Protein AF-A0A9E4XLC4-F1 (afdb_monomer_lite)

Foldseek 3Di:
DAQFDDDPDQDADPDPSQQGHAGPVLVVLLVVLVVVFPPVPPDDDARRGAPEPNHPDDRVVVCVRRVRDHDDHHD

Sequence (75 aa):
LRISSCGREDRAGPGRAQSIWVSYRDLQQLTIKCIEAPAEVKFDIFWAVSNNKLSYRDNTHAKEVLGYAPQDGVR

Secondary structure (DSSP, 8-state):
-EE-B--SSSSPPSGGGGGSB--HHHHHHHHHHHHS--TT-SS---EE----TT--S--HHHHHHH---------

Radius of gyration: 12.03 Å; chains: 1; bounding box: 30×21×33 Å

pLDDT: mean 95.64, std 2.34, range [83.62, 98.38]

Structure (mmCIF, N/CA/C/O backbone):
data_AF-A0A9E4XLC4-F1
#
_entry.id   AF-A0A9E4XLC4-F1
#
loop_
_atom_site.group_PDB
_atom_site.id
_atom_site.type_symbol
_atom_site.label_atom_id
_atom_site.label_alt_id
_atom_site.label_comp_id
_atom_site.label_asym_id
_atom_site.label_entity_id
_atom_site.label_seq_id
_atom_site.pdbx_PDB_ins_code
_atom_site.Cartn_x
_atom_site.Cartn_y
_atom_site.Cartn_z
_atom_site.occupancy
_atom_site.B_iso_or_equiv
_atom_site.auth_seq_id
_atom_site.auth_comp_id
_atom_site.auth_asym_id
_atom_site.auth_atom_id
_atom_site.pdbx_PDB_model_num
ATOM 1 N N . LEU A 1 1 ? -9.938 1.432 0.349 1.00 93.50 1 LEU A N 1
ATOM 2 C CA . LEU A 1 1 ? -8.613 1.232 -0.291 1.00 93.50 1 LEU A CA 1
ATOM 3 C C . LEU A 1 1 ? -8.585 1.881 -1.664 1.00 93.50 1 LEU A C 1
ATOM 5 O O . LEU A 1 1 ? -9.453 1.589 -2.477 1.00 93.50 1 LEU A O 1
ATOM 9 N N . ARG A 1 2 ? -7.596 2.734 -1.945 1.00 96.19 2 ARG A N 1
ATOM 10 C CA . ARG A 1 2 ? -7.380 3.308 -3.278 1.00 96.19 2 ARG A CA 1
ATOM 11 C C . ARG A 1 2 ? -6.222 2.586 -3.958 1.00 96.19 2 ARG A C 1
ATOM 13 O O . ARG A 1 2 ? -5.059 2.969 -3.810 1.00 96.19 2 ARG A O 1
ATOM 20 N N . ILE A 1 3 ? -6.563 1.503 -4.654 1.00 95.75 3 ILE A N 1
ATOM 21 C CA . ILE A 1 3 ? -5.596 0.615 -5.304 1.00 95.75 3 ILE A CA 1
ATOM 22 C C . ILE A 1 3 ? -4.923 1.341 -6.470 1.00 95.75 3 ILE A C 1
ATOM 24 O O . ILE A 1 3 ? -5.572 2.039 -7.248 1.00 95.75 3 ILE A O 1
ATOM 28 N N . SER A 1 4 ? -3.598 1.222 -6.536 1.00 93.62 4 SER A N 1
ATOM 29 C CA . SER A 1 4 ? -2.774 1.817 -7.584 1.00 93.62 4 SER A CA 1
ATOM 30 C C . SER A 1 4 ? -2.654 0.867 -8.783 1.00 93.62 4 SER A C 1
ATOM 32 O O . SER A 1 4 ? -3.665 0.497 -9.367 1.00 93.62 4 SER A O 1
ATOM 34 N N . SER A 1 5 ? -1.442 0.469 -9.173 1.00 95.44 5 SER A N 1
ATOM 35 C CA . SER A 1 5 ? -1.201 -0.518 -10.223 1.00 95.44 5 SER A CA 1
ATOM 36 C C . SER A 1 5 ? -0.898 -1.879 -9.605 1.00 95.44 5 SER A C 1
ATOM 38 O O . SER A 1 5 ? 0.211 -2.103 -9.125 1.00 95.44 5 SER A O 1
ATOM 40 N N . CYS A 1 6 ? -1.876 -2.781 -9.665 1.00 96.06 6 CYS A N 1
ATOM 41 C CA . CYS A 1 6 ? -1.744 -4.195 -9.323 1.00 96.06 6 CYS A CA 1
ATOM 42 C C . CYS A 1 6 ? -2.176 -5.012 -10.550 1.00 96.06 6 CYS A C 1
ATOM 44 O O . CYS A 1 6 ? -3.343 -4.972 -10.940 1.00 96.06 6 CYS A O 1
ATOM 46 N N . GLY A 1 7 ? -1.213 -5.642 -11.226 1.00 93.19 7 GLY A N 1
ATOM 47 C CA . GLY A 1 7 ? -1.433 -6.382 -12.472 1.00 93.19 7 GLY A CA 1
ATOM 48 C C . GLY A 1 7 ? -1.491 -7.895 -12.261 1.00 93.19 7 GLY A C 1
ATOM 49 O O . GLY A 1 7 ? -1.474 -8.373 -11.132 1.00 93.19 7 GLY A O 1
ATOM 50 N N . ARG A 1 8 ? -1.514 -8.659 -13.362 1.00 94.81 8 ARG A N 1
ATOM 51 C CA . ARG A 1 8 ? -1.461 -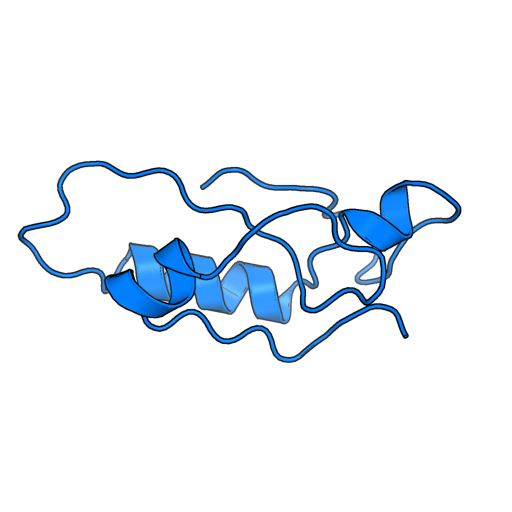10.138 -13.349 1.00 94.81 8 ARG A CA 1
ATOM 52 C C . ARG A 1 8 ? -0.108 -10.706 -12.902 1.00 94.81 8 ARG A C 1
ATOM 54 O O . ARG A 1 8 ? -0.038 -11.862 -12.499 1.00 94.81 8 ARG A O 1
ATOM 61 N N . GLU A 1 9 ? 0.949 -9.914 -13.010 1.00 95.50 9 GLU A N 1
ATOM 62 C CA . GLU A 1 9 ? 2.278 -10.262 -12.518 1.00 95.50 9 GLU A CA 1
ATOM 63 C C . GLU A 1 9 ? 2.630 -9.352 -11.343 1.00 95.50 9 GLU A C 1
ATOM 65 O O . GLU A 1 9 ? 2.335 -8.152 -11.382 1.00 95.50 9 GLU A O 1
ATOM 70 N N . ASP A 1 10 ? 3.300 -9.905 -10.332 1.00 96.94 10 ASP A N 1
ATOM 71 C CA . ASP A 1 10 ? 3.754 -9.161 -9.154 1.00 96.94 10 ASP A CA 1
ATOM 72 C C . ASP A 1 10 ? 5.028 -8.358 -9.453 1.00 96.94 10 ASP A C 1
ATOM 74 O O . ASP A 1 10 ? 6.109 -8.606 -8.920 1.00 96.94 10 ASP A O 1
ATOM 78 N N . ARG A 1 11 ? 4.930 -7.436 -10.413 1.00 95.75 11 ARG A N 1
ATOM 79 C CA . ARG A 1 11 ? 6.029 -6.557 -10.812 1.00 95.75 11 ARG A CA 1
ATOM 80 C C . ARG A 1 11 ? 5.518 -5.232 -11.344 1.00 95.75 11 ARG A C 1
ATOM 82 O O . ARG A 1 11 ? 4.435 -5.142 -11.925 1.00 95.75 11 ARG A O 1
ATOM 89 N N . ALA A 1 12 ? 6.346 -4.205 -11.208 1.00 95.50 12 ALA A N 1
ATOM 90 C CA . ALA A 1 12 ? 6.069 -2.922 -11.823 1.00 95.50 12 ALA A CA 1
ATOM 91 C C . ALA A 1 12 ? 6.155 -3.007 -13.353 1.00 95.50 12 ALA A C 1
ATOM 93 O O . ALA A 1 12 ? 7.117 -3.535 -13.914 1.00 95.50 12 ALA A O 1
ATOM 94 N N . GLY A 1 13 ? 5.158 -2.435 -14.027 1.00 92.62 13 GLY A N 1
ATOM 95 C CA . GLY A 1 13 ? 5.228 -2.177 -15.462 1.00 92.62 13 GLY A CA 1
ATOM 96 C C . GLY A 1 13 ? 6.196 -1.030 -15.796 1.00 92.62 13 GLY A C 1
ATOM 97 O O . GLY A 1 13 ? 6.656 -0.315 -14.901 1.00 92.62 13 GLY A O 1
ATOM 98 N N . PRO A 1 14 ? 6.493 -0.803 -17.084 1.00 92.75 14 PRO A N 1
ATOM 99 C CA . PRO A 1 14 ? 7.371 0.282 -17.509 1.00 92.75 14 PRO A CA 1
ATOM 100 C C . PRO A 1 14 ? 6.756 1.675 -17.276 1.00 92.75 14 PRO A C 1
ATOM 102 O O . PRO A 1 14 ? 5.538 1.849 -17.174 1.00 92.75 14 PRO A O 1
ATOM 105 N N . GLY A 1 15 ? 7.618 2.695 -17.232 1.00 93.31 15 GLY A N 1
ATOM 106 C CA . GLY A 1 15 ? 7.216 4.102 -17.165 1.00 93.31 15 GLY A CA 1
ATOM 107 C C . GLY A 1 15 ? 6.439 4.446 -15.894 1.00 93.31 15 GLY A C 1
ATOM 108 O O . GLY A 1 15 ? 6.849 4.104 -14.787 1.00 93.31 15 GLY A O 1
ATOM 109 N N . ARG A 1 16 ? 5.288 5.117 -16.050 1.00 92.06 16 ARG A N 1
ATOM 110 C CA . ARG A 1 16 ? 4.452 5.596 -14.933 1.00 92.06 16 ARG A CA 1
ATOM 111 C C . ARG A 1 16 ? 4.058 4.488 -13.953 1.00 92.06 16 ARG A C 1
ATOM 113 O O . ARG A 1 16 ? 3.864 4.781 -12.775 1.00 92.06 16 ARG A O 1
ATOM 120 N N . ALA A 1 17 ? 3.943 3.242 -14.415 1.00 93.69 17 ALA A N 1
ATOM 121 C CA . ALA A 1 17 ? 3.590 2.116 -13.558 1.00 93.69 17 ALA A CA 1
ATOM 122 C C . ALA A 1 17 ? 4.619 1.878 -12.437 1.00 93.69 17 ALA A C 1
ATOM 124 O O . ALA A 1 17 ? 4.221 1.437 -11.365 1.00 93.69 17 ALA A O 1
ATOM 125 N N . GLN A 1 18 ? 5.887 2.267 -12.617 1.00 95.19 18 GLN A N 1
ATOM 126 C CA . GLN A 1 18 ? 6.917 2.173 -11.574 1.00 95.19 18 GLN A CA 1
ATOM 127 C C . GLN A 1 18 ? 6.624 3.059 -10.359 1.00 95.19 18 GLN A C 1
ATOM 129 O O . GLN A 1 18 ? 6.863 2.654 -9.228 1.00 95.19 18 GLN A O 1
ATOM 134 N N . SER A 1 19 ? 6.055 4.249 -10.570 1.00 96.25 19 SER A N 1
ATOM 135 C CA . SER A 1 19 ? 5.695 5.170 -9.484 1.00 96.25 19 SER A CA 1
ATOM 136 C C . SER A 1 19 ? 4.482 4.707 -8.680 1.00 96.25 19 SER A C 1
ATOM 138 O O . SER A 1 19 ? 4.293 5.129 -7.544 1.00 96.25 19 SER A O 1
ATOM 140 N N . ILE A 1 20 ? 3.616 3.887 -9.277 1.00 96.56 20 ILE A N 1
ATOM 141 C CA . ILE A 1 20 ? 2.305 3.535 -8.715 1.00 96.56 20 ILE A CA 1
ATOM 142 C C . ILE A 1 20 ? 2.143 2.032 -8.496 1.00 96.56 20 ILE A C 1
ATOM 144 O O . ILE A 1 20 ? 1.026 1.570 -8.290 1.00 96.56 20 ILE A O 1
ATOM 148 N N . TRP A 1 21 ? 3.211 1.250 -8.584 1.00 97.50 21 TRP A N 1
ATOM 149 C CA . TRP A 1 21 ? 3.131 -0.186 -8.365 1.00 97.50 21 TRP A CA 1
ATOM 150 C C . TRP A 1 21 ? 2.822 -0.503 -6.897 1.00 97.50 21 TRP A C 1
ATOM 152 O O . TRP A 1 21 ? 3.279 0.187 -5.984 1.00 97.50 21 TRP A O 1
ATOM 162 N N . VAL A 1 22 ? 2.026 -1.539 -6.672 1.00 97.94 22 VAL A N 1
ATOM 163 C CA . VAL A 1 22 ? 1.862 -2.160 -5.360 1.00 97.94 22 VAL A CA 1
ATOM 164 C C . VAL A 1 22 ? 2.075 -3.655 -5.527 1.00 97.94 22 VAL A C 1
ATOM 166 O O . VAL A 1 22 ? 1.459 -4.258 -6.411 1.00 97.94 22 VAL A O 1
ATOM 169 N N . SER A 1 23 ? 2.964 -4.230 -4.720 1.00 98.06 23 SER A N 1
ATOM 170 C CA . SER A 1 23 ? 3.178 -5.671 -4.717 1.00 98.06 23 SER A CA 1
ATOM 171 C C . SER A 1 23 ? 1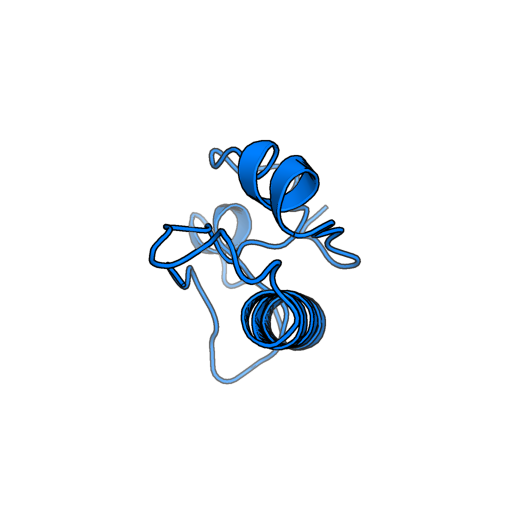.966 -6.399 -4.146 1.00 98.06 23 SER A C 1
ATOM 173 O O . SER A 1 23 ? 1.150 -5.823 -3.415 1.00 98.06 23 SER A O 1
ATOM 175 N N . TYR A 1 24 ? 1.838 -7.690 -4.436 1.00 98.25 24 TYR A N 1
ATOM 176 C CA . TYR A 1 24 ? 0.782 -8.508 -3.840 1.00 98.25 24 TYR A CA 1
ATOM 177 C C . TYR A 1 24 ? 0.918 -8.578 -2.322 1.00 98.25 24 TYR A C 1
ATOM 179 O O . TYR A 1 24 ? -0.085 -8.495 -1.612 1.00 98.25 24 TYR A O 1
ATOM 187 N N . ARG A 1 25 ? 2.156 -8.666 -1.826 1.00 98.25 25 ARG A N 1
ATOM 188 C CA . ARG A 1 25 ? 2.463 -8.687 -0.393 1.00 98.25 25 ARG A CA 1
ATOM 189 C C . ARG A 1 25 ? 2.046 -7.389 0.295 1.00 98.25 25 ARG A C 1
ATOM 191 O O . ARG A 1 25 ? 1.381 -7.438 1.328 1.00 98.25 25 ARG A O 1
ATOM 198 N N . ASP A 1 26 ? 2.381 -6.242 -0.283 1.00 98.06 26 ASP A N 1
ATOM 199 C CA . ASP A 1 26 ? 2.049 -4.939 0.295 1.00 98.06 26 ASP A CA 1
ATOM 200 C C . ASP A 1 26 ? 0.541 -4.666 0.242 1.00 98.06 26 ASP A C 1
ATOM 202 O O . ASP A 1 26 ? -0.044 -4.169 1.208 1.00 98.06 26 ASP A O 1
ATOM 206 N N . LEU A 1 27 ? -0.128 -5.067 -0.846 1.00 98.19 27 LEU A N 1
ATOM 207 C CA . LEU A 1 27 ? -1.584 -4.977 -0.948 1.00 98.19 27 LEU A CA 1
ATOM 208 C C . LEU A 1 27 ? -2.282 -5.879 0.083 1.00 98.19 27 LEU A C 1
ATOM 210 O O . LEU A 1 27 ? -3.259 -5.451 0.705 1.00 98.19 27 LEU A O 1
ATOM 214 N N . GLN A 1 28 ? -1.782 -7.099 0.295 1.00 98.25 28 GLN A N 1
ATOM 215 C CA . GLN A 1 28 ? -2.280 -8.005 1.331 1.00 98.25 28 GLN A CA 1
ATOM 216 C C . GLN A 1 28 ? -2.092 -7.397 2.725 1.00 98.25 28 GLN A C 1
ATOM 218 O O . GLN A 1 28 ? -3.050 -7.354 3.497 1.00 98.25 28 GLN A O 1
ATOM 223 N N . GLN A 1 29 ? -0.897 -6.880 3.029 1.00 98.19 29 GLN A N 1
ATOM 224 C CA . GLN A 1 29 ? -0.597 -6.239 4.310 1.00 98.19 29 GLN A CA 1
ATOM 225 C C . GLN A 1 29 ? -1.577 -5.096 4.596 1.00 98.19 29 GLN A C 1
ATOM 227 O O . GLN A 1 29 ? -2.171 -5.049 5.672 1.00 98.19 29 GLN A O 1
ATOM 232 N N . LEU A 1 30 ? -1.777 -4.189 3.636 1.00 97.81 30 LEU A N 1
ATOM 233 C CA . LEU A 1 30 ? -2.688 -3.061 3.815 1.00 97.81 30 LEU A CA 1
ATOM 234 C C . LEU A 1 30 ? -4.144 -3.520 3.976 1.00 97.81 30 LEU A C 1
ATOM 236 O O . LEU A 1 30 ? -4.878 -2.957 4.781 1.00 97.81 30 LEU A O 1
ATOM 240 N N . THR A 1 31 ? -4.555 -4.558 3.243 1.00 98.12 31 THR A N 1
ATOM 241 C CA . THR A 1 31 ? -5.909 -5.123 3.350 1.00 98.12 31 THR A CA 1
ATOM 242 C C . THR A 1 31 ? -6.166 -5.695 4.742 1.00 98.12 31 THR A C 1
ATOM 244 O O . THR A 1 31 ? -7.189 -5.374 5.341 1.00 98.12 31 THR A O 1
ATOM 247 N N . ILE A 1 32 ? -5.226 -6.476 5.284 1.00 98.38 32 ILE A N 1
ATOM 248 C CA . ILE A 1 32 ? -5.308 -7.015 6.652 1.00 98.38 32 ILE A CA 1
ATOM 249 C C . ILE A 1 32 ? -5.396 -5.870 7.662 1.00 98.38 32 ILE A C 1
ATOM 251 O O . ILE A 1 32 ? -6.296 -5.850 8.494 1.00 98.38 32 ILE A O 1
ATOM 255 N N . LYS A 1 33 ? -4.545 -4.851 7.523 1.00 97.50 33 LYS A N 1
ATOM 256 C CA . LYS A 1 33 ? -4.554 -3.683 8.411 1.00 97.50 33 LYS A CA 1
ATOM 257 C C . LYS A 1 33 ? -5.857 -2.885 8.369 1.00 97.50 33 LYS A C 1
ATOM 259 O O . LYS A 1 33 ? -6.244 -2.322 9.382 1.00 97.50 33 LYS A O 1
ATOM 264 N N . CYS A 1 34 ? -6.549 -2.833 7.229 1.00 97.06 34 CYS A N 1
ATOM 265 C CA . CYS A 1 34 ? -7.882 -2.230 7.161 1.00 97.06 34 CYS A CA 1
ATOM 266 C C . CYS A 1 34 ? -8.952 -3.063 7.881 1.00 97.06 34 CYS A C 1
ATOM 268 O O . CYS A 1 34 ? -9.903 -2.487 8.396 1.00 97.06 34 CYS A O 1
ATOM 270 N N . ILE A 1 35 ? -8.820 -4.393 7.902 1.00 97.00 35 ILE A N 1
ATOM 271 C CA . ILE A 1 35 ? -9.728 -5.287 8.639 1.00 97.00 35 ILE A CA 1
ATOM 272 C C . ILE A 1 35 ? -9.483 -5.164 10.148 1.00 97.00 35 ILE A C 1
ATOM 274 O O . ILE A 1 35 ? -10.431 -5.137 10.925 1.00 97.00 35 ILE A O 1
ATOM 278 N N . GLU A 1 36 ? -8.218 -5.059 10.550 1.00 97.12 36 GLU A N 1
ATOM 279 C CA . GLU A 1 36 ? -7.772 -4.938 11.944 1.00 97.12 36 GLU A CA 1
ATOM 280 C C . GLU A 1 36 ? -7.727 -3.483 12.446 1.00 97.12 36 GLU A C 1
ATOM 282 O O . GLU A 1 36 ? -7.187 -3.211 13.519 1.00 97.12 36 GLU A O 1
ATOM 287 N N . ALA A 1 37 ? -8.256 -2.533 11.668 1.00 96.94 37 ALA A N 1
ATOM 288 C CA . ALA A 1 37 ? -8.212 -1.116 12.002 1.00 96.94 37 ALA A CA 1
ATOM 289 C C . ALA A 1 37 ? -8.933 -0.823 13.336 1.00 96.94 37 ALA A C 1
ATOM 291 O O . ALA A 1 37 ? -9.901 -1.514 13.678 1.00 96.94 37 ALA A O 1
ATOM 292 N N . PRO A 1 38 ? -8.519 0.224 14.079 1.00 94.81 38 PRO A N 1
ATOM 293 C CA . PRO A 1 38 ? -9.203 0.636 15.302 1.00 94.81 38 PRO A CA 1
ATOM 294 C C . PRO A 1 38 ? -10.697 0.887 15.067 1.00 94.81 38 PRO A C 1
ATOM 296 O O . PRO A 1 38 ? -11.094 1.404 14.019 1.00 94.81 38 PRO A O 1
ATOM 299 N N . ALA A 1 39 ? -11.538 0.552 16.048 1.00 95.19 39 ALA A N 1
ATOM 300 C CA . ALA A 1 39 ? -12.995 0.628 15.915 1.00 95.19 39 ALA A CA 1
ATOM 301 C C . ALA A 1 39 ? -13.511 2.060 15.679 1.00 95.19 39 ALA A C 1
ATOM 303 O O . ALA A 1 39 ? -14.641 2.244 15.213 1.00 95.19 39 ALA A O 1
ATOM 304 N N . GLU A 1 40 ? -12.706 3.070 16.000 1.00 96.00 40 GLU A N 1
ATOM 305 C CA . GLU A 1 40 ? -12.945 4.490 15.757 1.00 96.00 40 GLU A CA 1
ATOM 306 C C . GLU A 1 40 ? -12.910 4.826 14.258 1.00 96.00 40 GLU A C 1
ATOM 308 O O . GLU A 1 40 ? -13.614 5.734 13.811 1.00 96.00 40 GLU A O 1
ATOM 313 N N . VAL A 1 41 ? -12.150 4.068 13.459 1.00 95.50 41 VAL A N 1
ATOM 314 C CA . VAL A 1 41 ? -12.046 4.253 12.008 1.00 95.50 41 VAL A CA 1
ATOM 315 C C . VAL A 1 41 ? -13.280 3.654 11.336 1.00 95.50 41 VAL A C 1
ATOM 317 O O . VAL A 1 41 ? -13.333 2.478 10.989 1.00 95.50 41 VAL A O 1
ATOM 320 N N . LYS A 1 42 ? -14.315 4.477 11.144 1.00 94.75 42 LYS A N 1
ATOM 321 C CA . LYS A 1 42 ? -15.544 4.064 10.439 1.00 94.75 42 LYS A CA 1
ATOM 322 C C . LYS A 1 42 ? -15.406 4.118 8.920 1.00 94.75 42 LYS A C 1
ATOM 324 O O . LYS A 1 42 ? -16.006 3.312 8.215 1.00 94.75 42 LYS A O 1
ATOM 329 N N . PHE A 1 43 ? -14.642 5.084 8.423 1.00 96.31 43 PHE A N 1
ATOM 330 C CA . PHE A 1 43 ? -14.382 5.291 7.005 1.00 96.31 43 PHE A CA 1
ATOM 331 C C . PHE A 1 43 ? -13.084 6.075 6.833 1.00 96.31 43 PHE A C 1
ATOM 333 O O . PHE A 1 43 ? -12.881 7.068 7.528 1.00 96.31 43 PHE A O 1
ATOM 340 N N . ASP A 1 44 ? -12.236 5.652 5.895 1.00 96.81 44 ASP A N 1
ATOM 341 C CA . ASP A 1 44 ? -11.005 6.362 5.546 1.00 96.81 44 ASP A CA 1
ATOM 342 C C . ASP A 1 44 ? -10.481 5.922 4.159 1.00 96.81 44 ASP A C 1
ATOM 344 O O . ASP A 1 44 ? -10.946 4.939 3.564 1.00 96.81 44 ASP A O 1
ATOM 348 N N . ILE A 1 45 ? -9.509 6.656 3.616 1.00 96.12 45 ILE A N 1
ATOM 349 C CA . ILE A 1 45 ? -8.927 6.454 2.290 1.00 96.12 45 ILE A CA 1
ATOM 350 C C . ILE A 1 45 ? -7.411 6.291 2.409 1.00 96.12 45 ILE A C 1
ATOM 352 O O . ILE A 1 45 ? -6.672 7.244 2.623 1.00 96.12 45 ILE A O 1
ATOM 356 N N . PHE A 1 46 ? -6.938 5.077 2.127 1.00 96.62 46 PHE A N 1
ATOM 357 C CA . PHE A 1 46 ? -5.511 4.753 2.095 1.00 96.62 46 PHE A CA 1
ATOM 358 C C . PHE A 1 46 ? -5.045 4.425 0.679 1.00 96.62 46 PHE A C 1
ATOM 360 O O . PHE A 1 46 ? -5.700 3.662 -0.045 1.00 96.62 46 PHE A O 1
ATOM 367 N N . TRP A 1 47 ? -3.904 4.990 0.286 1.00 96.88 47 TRP A N 1
ATOM 368 C CA . TRP A 1 47 ? -3.234 4.665 -0.965 1.00 96.88 47 TRP A CA 1
ATOM 369 C C . TRP A 1 47 ? -2.549 3.301 -0.862 1.00 96.88 47 TRP A C 1
ATOM 371 O O . TRP A 1 47 ? -1.670 3.102 -0.033 1.00 96.88 47 TRP A O 1
ATOM 381 N N . ALA A 1 48 ? -2.913 2.362 -1.739 1.00 96.31 48 ALA A N 1
ATOM 382 C CA . ALA A 1 48 ? -2.186 1.099 -1.83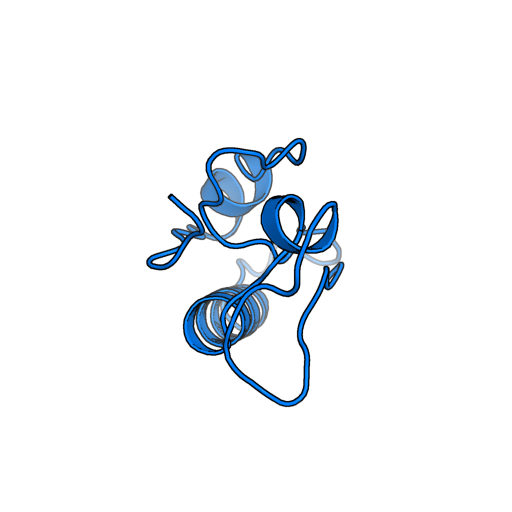9 1.00 96.31 48 ALA A CA 1
ATOM 383 C C . ALA A 1 48 ? -1.057 1.262 -2.859 1.00 96.31 48 ALA A C 1
ATOM 385 O O . ALA A 1 48 ? -1.276 1.117 -4.064 1.00 96.31 48 ALA A O 1
ATOM 386 N N . VAL A 1 49 ? 0.124 1.649 -2.388 1.00 97.00 49 VAL A N 1
ATOM 387 C CA . VAL A 1 49 ? 1.360 1.744 -3.176 1.00 97.00 49 VAL A CA 1
ATOM 388 C C . VAL A 1 49 ? 2.509 1.185 -2.340 1.00 97.00 49 VAL A C 1
ATOM 390 O O . VAL A 1 49 ? 2.542 1.390 -1.122 1.00 97.00 49 VAL A O 1
ATOM 393 N N . SER A 1 50 ? 3.411 0.455 -2.990 1.00 97.12 50 SER A N 1
ATOM 394 C CA . SER A 1 50 ? 4.655 -0.032 -2.388 1.00 97.12 50 SER A CA 1
ATOM 395 C C . SER A 1 50 ? 5.637 1.121 -2.155 1.00 97.12 50 SER A C 1
ATOM 397 O O . SER A 1 50 ? 5.375 2.266 -2.539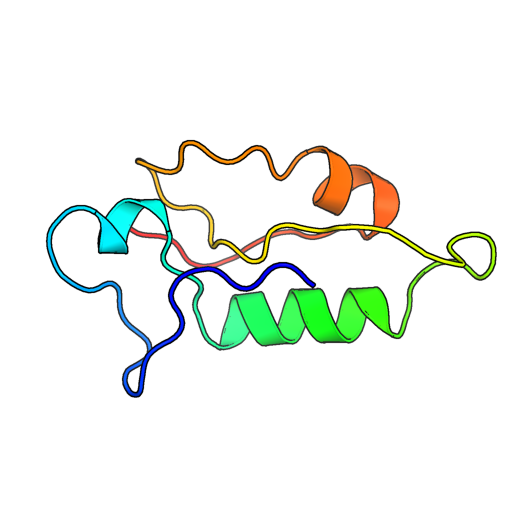 1.00 97.12 50 SER A O 1
ATOM 399 N N . ASN A 1 51 ? 6.784 0.846 -1.537 1.00 96.38 51 ASN A N 1
ATOM 400 C CA . ASN A 1 51 ? 7.826 1.838 -1.269 1.00 96.38 51 ASN A CA 1
ATOM 401 C C . ASN A 1 51 ? 8.639 2.181 -2.536 1.00 96.38 51 ASN A C 1
ATOM 403 O O . ASN A 1 51 ? 9.859 2.025 -2.589 1.00 96.38 51 ASN A O 1
ATOM 407 N N . ASN A 1 52 ? 7.951 2.590 -3.604 1.00 96.25 52 ASN A N 1
ATOM 408 C CA . ASN A 1 52 ? 8.573 2.910 -4.885 1.00 96.25 52 ASN A CA 1
ATOM 409 C C . ASN A 1 52 ? 9.347 4.222 -4.781 1.00 96.25 52 ASN A C 1
ATOM 411 O O . ASN A 1 52 ? 8.787 5.244 -4.386 1.00 96.25 52 ASN A O 1
ATOM 415 N N . LYS A 1 53 ? 10.594 4.235 -5.252 1.00 94.06 53 LYS A N 1
ATOM 416 C CA . LYS A 1 53 ? 11.457 5.426 -5.232 1.00 94.06 53 LYS A CA 1
ATOM 417 C C . LYS A 1 53 ? 10.873 6.625 -5.980 1.00 94.06 53 LYS A C 1
ATOM 419 O O . LYS A 1 53 ? 11.082 7.764 -5.584 1.00 94.06 53 LYS A O 1
ATOM 424 N N . LEU A 1 54 ? 10.144 6.364 -7.065 1.00 92.88 54 LEU A N 1
ATOM 425 C CA . LEU A 1 54 ? 9.479 7.386 -7.879 1.00 92.88 54 LEU A CA 1
ATOM 426 C C . LEU A 1 54 ? 8.014 7.604 -7.467 1.00 92.88 54 LEU A C 1
ATOM 428 O O . LEU A 1 54 ? 7.241 8.171 -8.246 1.00 92.88 54 LEU A O 1
ATOM 432 N N . SER A 1 55 ? 7.595 7.103 -6.298 1.00 92.62 55 SER A N 1
ATOM 433 C CA . SER A 1 55 ? 6.250 7.353 -5.785 1.00 92.62 55 SER A CA 1
ATOM 434 C C . SER A 1 55 ? 6.063 8.843 -5.530 1.00 92.62 55 SER A C 1
ATOM 436 O O . SER A 1 55 ? 6.878 9.492 -4.885 1.00 92.62 55 SER A O 1
ATOM 438 N N . TYR A 1 56 ? 4.950 9.373 -6.021 1.00 91.94 56 TYR A N 1
ATOM 439 C CA . TYR A 1 56 ? 4.489 10.732 -5.733 1.00 91.94 56 TYR A CA 1
ATOM 440 C C . TYR A 1 56 ? 3.309 10.732 -4.745 1.00 91.94 56 TYR A C 1
ATOM 442 O O . TYR A 1 56 ? 2.642 11.749 -4.568 1.00 91.94 56 TYR A O 1
ATOM 450 N N . ARG A 1 57 ? 2.985 9.571 -4.157 1.00 91.44 57 ARG A N 1
ATOM 451 C CA . ARG A 1 57 ? 1.895 9.418 -3.188 1.00 91.44 57 ARG A CA 1
ATOM 452 C C . ARG A 1 57 ? 2.459 9.372 -1.781 1.00 91.44 57 ARG A C 1
ATOM 454 O O . ARG A 1 57 ? 3.422 8.653 -1.527 1.00 91.44 57 ARG A O 1
ATOM 461 N N . ASP A 1 58 ? 1.801 10.098 -0.891 1.00 90.56 58 ASP A N 1
ATOM 462 C CA . ASP A 1 58 ? 2.106 10.095 0.529 1.00 90.56 58 ASP A CA 1
ATOM 463 C C . ASP A 1 58 ? 1.344 8.965 1.241 1.00 90.56 58 ASP A C 1
ATOM 465 O O . ASP A 1 58 ? 0.115 8.888 1.169 1.00 90.56 58 ASP A O 1
ATOM 469 N N . ASN A 1 59 ? 2.091 8.087 1.912 1.00 91.81 59 ASN A N 1
ATOM 470 C CA . ASN A 1 59 ? 1.572 6.983 2.723 1.00 91.81 59 ASN A CA 1
ATOM 471 C C . ASN A 1 59 ? 1.708 7.243 4.233 1.00 91.81 59 ASN A C 1
ATOM 473 O O . ASN A 1 59 ? 1.439 6.336 5.023 1.00 91.81 59 ASN A O 1
ATOM 477 N N . THR A 1 60 ? 2.108 8.448 4.650 1.00 95.19 60 THR A N 1
ATOM 478 C CA . THR A 1 60 ? 2.305 8.804 6.065 1.00 95.19 60 THR A CA 1
ATOM 479 C C . THR A 1 60 ? 1.033 8.556 6.875 1.00 95.19 60 THR A C 1
ATOM 481 O O . THR A 1 60 ? 1.083 7.843 7.872 1.00 95.19 60 THR A O 1
ATOM 484 N N . HIS A 1 61 ? -0.128 8.973 6.362 1.00 95.88 61 HIS A N 1
ATOM 485 C CA . HIS A 1 61 ? -1.430 8.718 6.998 1.00 95.88 61 HIS A CA 1
ATOM 486 C C . HIS A 1 61 ? -1.727 7.221 7.196 1.00 95.88 61 HIS A C 1
ATOM 488 O O . HIS A 1 61 ? -2.145 6.790 8.265 1.00 95.88 61 HIS A O 1
ATOM 494 N N . ALA A 1 62 ? -1.449 6.385 6.188 1.00 96.38 62 ALA A N 1
ATOM 495 C CA . ALA A 1 62 ? -1.644 4.937 6.303 1.00 96.38 62 ALA A CA 1
ATOM 496 C C . ALA A 1 62 ? -0.697 4.307 7.339 1.00 96.38 62 ALA A C 1
ATOM 498 O O . ALA A 1 62 ? -1.065 3.352 8.028 1.00 96.38 62 ALA A O 1
ATOM 499 N N . LYS A 1 63 ? 0.523 4.837 7.470 1.00 96.44 63 LYS A N 1
ATOM 500 C CA . LYS A 1 63 ? 1.469 4.417 8.506 1.00 96.44 63 LYS A CA 1
ATOM 501 C C . LYS A 1 63 ? 0.986 4.815 9.899 1.00 96.44 63 LYS A C 1
ATOM 503 O O . LYS A 1 63 ? 1.082 4.007 10.812 1.00 96.44 63 LYS A O 1
ATOM 508 N N . GLU A 1 64 ? 0.466 6.022 10.064 1.00 96.88 64 GLU A N 1
ATOM 509 C CA . GLU A 1 64 ? 0.032 6.545 11.362 1.00 96.88 64 GLU A CA 1
ATOM 510 C C . GLU A 1 64 ? -1.265 5.893 11.850 1.00 96.88 64 GLU A C 1
ATOM 512 O O . GLU A 1 64 ? -1.335 5.475 13.002 1.00 96.88 64 GLU A O 1
ATOM 517 N N . VAL A 1 65 ? -2.265 5.741 10.976 1.00 97.12 65 VAL A N 1
ATOM 518 C CA . VAL A 1 65 ? -3.580 5.195 11.358 1.00 97.12 65 VAL A CA 1
ATOM 519 C C . VAL A 1 65 ? -3.585 3.669 11.415 1.00 97.12 65 VAL A C 1
ATOM 521 O O . VAL A 1 65 ? -4.177 3.084 12.317 1.00 97.12 65 VAL A O 1
ATOM 524 N N . LEU A 1 66 ? -2.944 3.010 10.444 1.00 96.56 66 LEU A N 1
ATOM 525 C CA . LEU A 1 66 ? -3.022 1.553 10.274 1.00 96.56 66 LEU A CA 1
ATOM 526 C C . LEU A 1 66 ? -1.702 0.825 10.565 1.00 96.56 66 LEU A C 1
ATOM 528 O O . LEU A 1 66 ? -1.628 -0.408 10.507 1.00 96.56 66 LEU A O 1
ATOM 532 N N . GLY A 1 67 ? -0.611 1.557 10.800 1.00 96.88 67 GLY A N 1
ATOM 533 C CA . GLY A 1 67 ? 0.720 0.962 10.897 1.00 96.88 67 GLY A CA 1
ATOM 534 C C . GLY A 1 67 ? 1.206 0.365 9.574 1.00 96.88 67 GLY A C 1
ATOM 535 O O . GLY A 1 67 ? 1.943 -0.620 9.606 1.00 96.88 67 GLY A O 1
ATOM 536 N N . TYR A 1 68 ? 0.736 0.849 8.419 1.00 97.25 68 TYR A N 1
ATOM 537 C CA . TYR A 1 68 ? 1.166 0.343 7.110 1.00 97.25 68 TYR A CA 1
ATOM 538 C C . TYR A 1 68 ? 2.669 0.570 6.888 1.00 97.25 68 TYR A C 1
ATOM 540 O O . TYR A 1 68 ? 3.179 1.675 7.072 1.00 97.25 68 TYR A O 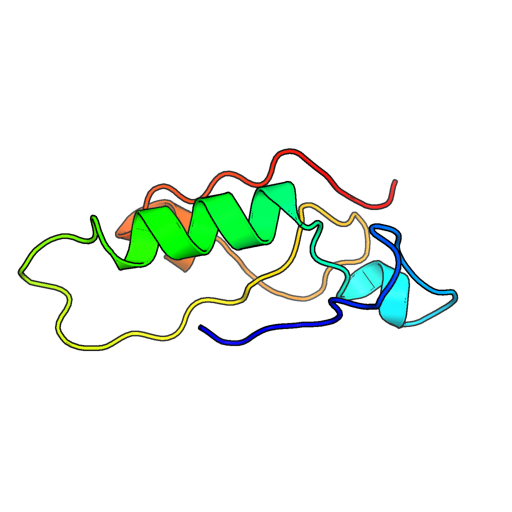1
ATOM 548 N N . ALA A 1 69 ? 3.376 -0.490 6.498 1.00 97.12 69 ALA A N 1
ATOM 549 C CA . ALA A 1 69 ? 4.826 -0.515 6.348 1.00 97.12 69 ALA A CA 1
ATOM 550 C C . ALA A 1 69 ? 5.189 -1.367 5.117 1.00 97.12 69 ALA A C 1
ATOM 552 O O . ALA A 1 69 ? 5.488 -2.557 5.274 1.00 97.12 69 ALA A O 1
ATOM 553 N N . PRO A 1 70 ? 5.117 -0.790 3.900 1.00 96.44 70 PRO A N 1
ATOM 554 C CA . PRO A 1 70 ? 5.405 -1.519 2.670 1.00 96.44 70 PRO A CA 1
ATOM 555 C C . PRO A 1 70 ? 6.827 -2.086 2.682 1.00 96.44 70 PRO A C 1
ATOM 557 O O . PRO A 1 70 ? 7.775 -1.415 3.099 1.00 96.44 70 PRO A O 1
ATOM 560 N N . GLN A 1 71 ? 6.960 -3.330 2.238 1.00 96.88 71 GLN A N 1
ATOM 561 C CA . GLN A 1 71 ? 8.191 -4.118 2.270 1.00 96.88 71 GLN A CA 1
ATOM 562 C C . GLN A 1 71 ? 8.838 -4.240 0.891 1.00 96.88 71 GLN A C 1
ATOM 564 O O . GLN A 1 71 ? 10.037 -4.509 0.805 1.00 96.88 71 GLN A O 1
ATOM 569 N N . ASP A 1 72 ? 8.067 -4.011 -0.170 1.00 97.44 72 ASP A N 1
ATOM 570 C CA . ASP A 1 72 ? 8.545 -4.049 -1.543 1.00 97.44 72 ASP A CA 1
ATOM 571 C C . ASP A 1 72 ? 8.601 -2.634 -2.139 1.00 97.44 72 ASP A C 1
ATOM 573 O O . ASP A 1 72 ? 8.083 -1.663 -1.581 1.00 97.44 72 ASP A O 1
ATOM 577 N N . GLY A 1 73 ? 9.265 -2.491 -3.285 1.00 95.12 73 GLY A N 1
ATOM 578 C CA . GLY A 1 73 ? 9.332 -1.223 -4.005 1.00 95.12 73 GLY A CA 1
ATOM 579 C C . GLY A 1 73 ? 10.228 -1.276 -5.237 1.00 95.12 73 GLY A C 1
ATOM 580 O O . GLY A 1 73 ? 11.201 -2.031 -5.290 1.00 95.12 73 GLY A O 1
ATOM 581 N N . VAL A 1 74 ? 9.908 -0.448 -6.232 1.00 93.44 74 VAL A N 1
ATOM 582 C CA . VAL A 1 74 ? 10.793 -0.206 -7.382 1.00 93.44 74 VAL A CA 1
ATOM 583 C C . VAL A 1 74 ? 11.972 0.673 -6.949 1.00 93.44 74 VAL A C 1
ATOM 585 O O . VAL A 1 74 ? 11.757 1.7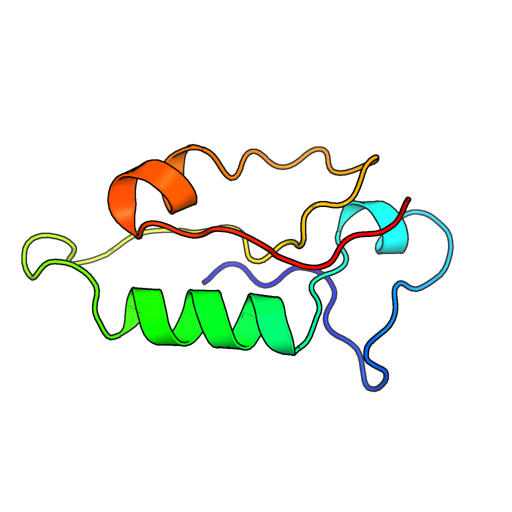35 -6.355 1.00 93.44 74 VAL A O 1
ATOM 588 N N . ARG A 1 75 ? 13.202 0.226 -7.238 1.00 83.62 75 ARG A N 1
ATOM 589 C CA . ARG A 1 75 ? 14.468 0.901 -6.886 1.00 83.62 75 ARG A CA 1
ATOM 590 C C . ARG A 1 75 ? 14.954 1.883 -7.949 1.00 83.62 75 ARG A C 1
ATOM 592 O O . ARG A 1 75 ? 14.653 1.653 -9.136 1.00 83.62 75 ARG A O 1
#